Protein AF-A0A948DYL7-F1 (afdb_monomer_lite)

Structure (mmCIF, N/CA/C/O backbone):
data_AF-A0A948DYL7-F1
#
_entry.id   AF-A0A948DYL7-F1
#
loop_
_atom_site.group_PDB
_atom_site.id
_atom_site.type_symbol
_atom_site.label_atom_id
_atom_site.label_alt_id
_atom_site.label_comp_id
_atom_site.label_asym_id
_atom_site.label_entity_id
_atom_site.label_seq_id
_atom_site.pdbx_PDB_ins_code
_atom_site.Cartn_x
_atom_site.Cartn_y
_atom_site.Cartn_z
_atom_site.occupancy
_atom_site.B_iso_or_equiv
_atom_site.auth_seq_id
_atom_site.auth_comp_id
_atom_site.auth_asym_id
_atom_site.auth_atom_id
_atom_site.pdbx_PDB_model_num
ATOM 1 N N . MET A 1 1 ? 23.477 -2.170 -16.526 1.00 52.59 1 MET A N 1
ATOM 2 C CA . MET A 1 1 ? 22.299 -1.279 -16.430 1.00 52.59 1 MET A CA 1
ATOM 3 C C . MET A 1 1 ? 21.358 -1.872 -15.401 1.00 52.59 1 MET A C 1
ATOM 5 O O . MET A 1 1 ? 21.036 -3.046 -15.529 1.00 52.59 1 MET A O 1
ATOM 9 N N . ASN A 1 2 ? 20.961 -1.111 -14.379 1.00 66.31 2 ASN A N 1
ATOM 10 C CA . ASN A 1 2 ? 19.894 -1.548 -13.479 1.00 66.31 2 ASN A CA 1
ATOM 11 C C . ASN A 1 2 ? 18.565 -1.345 -14.206 1.00 66.31 2 ASN A C 1
ATOM 13 O O . ASN A 1 2 ? 18.254 -0.226 -14.612 1.00 66.31 2 ASN A O 1
ATOM 17 N N . ASN A 1 3 ? 17.814 -2.423 -14.412 1.00 81.75 3 ASN A N 1
ATOM 18 C CA . ASN A 1 3 ? 16.492 -2.329 -15.019 1.00 81.75 3 ASN A CA 1
ATOM 19 C C . ASN A 1 3 ? 15.551 -1.630 -14.031 1.00 81.75 3 ASN A C 1
ATOM 21 O O . ASN A 1 3 ? 15.430 -2.065 -12.886 1.00 81.75 3 ASN A O 1
ATOM 25 N N . LEU A 1 4 ? 14.913 -0.549 -14.473 1.00 89.69 4 LEU A N 1
ATOM 26 C CA . LEU A 1 4 ? 13.931 0.195 -13.689 1.00 89.69 4 LEU A CA 1
ATOM 27 C C . LEU A 1 4 ? 12.514 -0.200 -14.106 1.00 89.69 4 LEU A C 1
ATOM 29 O O . LEU A 1 4 ? 12.263 -0.532 -15.267 1.00 89.69 4 LEU A O 1
ATOM 33 N N . PHE A 1 5 ? 11.591 -0.145 -13.153 1.00 91.38 5 PHE A N 1
ATOM 34 C CA . PHE A 1 5 ? 10.207 -0.571 -13.328 1.00 91.38 5 PHE A CA 1
ATOM 35 C C . PHE A 1 5 ? 9.261 0.387 -12.614 1.00 91.38 5 PHE A C 1
ATOM 37 O O . PHE A 1 5 ? 9.631 0.993 -11.610 1.00 91.38 5 PHE A O 1
ATOM 44 N N . LEU A 1 6 ? 8.035 0.498 -13.115 1.00 93.44 6 LEU A N 1
ATOM 45 C CA . LEU A 1 6 ? 6.938 1.063 -12.337 1.00 93.44 6 LEU A CA 1
ATOM 46 C C . LEU A 1 6 ? 6.310 -0.044 -11.491 1.00 93.44 6 LEU A C 1
ATOM 48 O O . LEU A 1 6 ? 6.370 -1.225 -11.847 1.00 93.44 6 LEU A O 1
ATOM 52 N N . TYR A 1 7 ? 5.710 0.347 -10.374 1.00 95.25 7 TYR A N 1
ATOM 53 C CA . TYR A 1 7 ? 5.100 -0.578 -9.431 1.00 95.25 7 TYR A CA 1
ATOM 54 C C . TYR A 1 7 ? 3.679 -0.143 -9.110 1.00 95.25 7 TYR A C 1
ATOM 56 O O . TYR A 1 7 ? 3.410 1.037 -8.894 1.00 95.25 7 TYR A O 1
ATOM 64 N N . THR A 1 8 ? 2.782 -1.117 -9.035 1.00 96.38 8 THR A N 1
ATOM 65 C CA . THR A 1 8 ? 1.500 -0.960 -8.354 1.00 96.38 8 THR A CA 1
ATOM 66 C C . THR A 1 8 ? 1.569 -1.748 -7.058 1.00 96.38 8 THR A C 1
ATOM 68 O O . THR A 1 8 ? 1.781 -2.955 -7.114 1.00 96.38 8 THR A O 1
ATOM 71 N N . LEU A 1 9 ? 1.413 -1.095 -5.910 1.00 97.12 9 LEU A N 1
ATOM 72 C CA . LEU A 1 9 ? 1.475 -1.717 -4.585 1.00 97.12 9 LEU A CA 1
ATOM 73 C C . LEU A 1 9 ? 0.066 -1.856 -4.007 1.00 97.12 9 LEU A C 1
ATOM 75 O O . LEU A 1 9 ? -0.749 -0.944 -4.162 1.00 97.12 9 LEU A O 1
ATOM 79 N N . ARG A 1 10 ? -0.223 -2.973 -3.337 1.00 96.88 10 ARG A N 1
ATOM 80 C CA . ARG A 1 10 ? -1.527 -3.239 -2.719 1.00 96.88 10 ARG A CA 1
ATOM 81 C C . ARG A 1 10 ? -1.385 -3.534 -1.235 1.00 96.88 10 ARG A C 1
ATOM 83 O O . ARG A 1 10 ? -0.526 -4.321 -0.839 1.00 96.88 10 ARG A O 1
ATOM 90 N N . TYR A 1 11 ? -2.274 -2.937 -0.453 1.00 96.00 11 TYR A N 1
ATOM 91 C CA . TYR A 1 11 ? -2.358 -3.106 0.990 1.00 96.00 11 TYR A CA 1
ATOM 92 C C . TYR A 1 11 ? -3.810 -3.343 1.402 1.00 96.00 11 TYR A C 1
ATOM 94 O O . TYR A 1 11 ? -4.709 -2.701 0.863 1.00 96.00 11 TYR A O 1
ATOM 102 N N . ASN A 1 12 ? -4.028 -4.218 2.377 1.00 93.94 12 ASN A N 1
ATOM 103 C CA . ASN A 1 12 ? -5.300 -4.342 3.076 1.00 93.94 12 ASN A CA 1
ATOM 104 C C . ASN A 1 12 ? -5.332 -3.333 4.224 1.00 93.94 12 ASN A C 1
ATOM 106 O O . ASN A 1 12 ? -4.404 -3.275 5.029 1.00 93.94 12 ASN A O 1
ATOM 110 N N . LEU A 1 13 ? -6.402 -2.556 4.311 1.00 91.50 13 LEU A N 1
ATOM 111 C CA . LEU A 1 13 ? -6.708 -1.716 5.457 1.00 91.50 13 LEU A CA 1
ATOM 112 C C . LEU A 1 13 ? -7.345 -2.583 6.545 1.00 91.50 13 LEU A C 1
ATOM 114 O O . LEU A 1 13 ? -8.419 -3.144 6.358 1.00 91.50 13 LEU A O 1
ATOM 118 N N . ILE A 1 14 ? -6.692 -2.662 7.696 1.00 90.69 14 ILE A N 1
ATOM 119 C CA . ILE A 1 14 ? -7.178 -3.363 8.880 1.00 90.69 14 ILE A CA 1
ATOM 120 C C . ILE A 1 14 ? -7.616 -2.326 9.911 1.00 90.69 14 ILE A C 1
ATOM 122 O O . ILE A 1 14 ? -6.857 -1.412 10.224 1.00 90.69 14 ILE A O 1
ATOM 126 N N . VAL A 1 15 ? -8.815 -2.481 10.470 1.00 87.94 15 VAL A N 1
ATOM 127 C CA . VAL A 1 15 ? -9.352 -1.615 11.530 1.00 87.94 15 VAL A CA 1
ATOM 128 C C . VAL A 1 15 ? -9.486 -2.442 12.812 1.00 87.94 15 VAL A C 1
ATOM 130 O O . VAL A 1 15 ? -10.264 -3.393 12.853 1.00 87.94 15 VAL A O 1
ATOM 133 N N . GLU A 1 16 ? -8.712 -2.124 13.856 1.00 80.25 16 GLU A N 1
ATOM 134 C CA . GLU A 1 16 ? -8.646 -2.962 15.073 1.00 80.25 16 GLU A CA 1
ATOM 135 C C . GLU A 1 16 ? -9.905 -2.852 15.949 1.00 80.25 16 GLU A C 1
ATOM 137 O O . GLU A 1 16 ? -10.308 -3.827 16.580 1.00 80.25 16 GLU A O 1
ATOM 142 N N . ASN A 1 17 ? -10.580 -1.700 15.931 1.00 71.38 17 ASN A N 1
ATOM 143 C CA . ASN A 1 17 ? -11.880 -1.512 16.573 1.00 71.38 17 ASN A CA 1
ATOM 144 C C . ASN A 1 17 ? -12.952 -1.477 15.484 1.00 71.38 17 ASN A C 1
ATOM 146 O O . ASN A 1 17 ? -13.074 -0.470 14.791 1.00 71.38 17 ASN A O 1
ATOM 150 N N . ARG A 1 18 ? -13.690 -2.583 15.313 1.00 60.25 18 ARG A N 1
ATOM 151 C CA . ARG A 1 18 ? -14.695 -2.765 14.251 1.00 60.25 18 ARG A CA 1
ATOM 152 C C . ARG A 1 18 ? -15.734 -1.640 14.247 1.00 60.25 18 ARG A C 1
ATOM 154 O O . ARG A 1 18 ? -16.745 -1.710 14.941 1.00 60.25 18 ARG A O 1
ATOM 161 N N . ILE A 1 19 ? -15.497 -0.632 13.422 1.00 57.88 19 ILE A N 1
ATOM 162 C CA . ILE A 1 19 ? -16.544 0.200 12.848 1.00 57.88 19 ILE A CA 1
ATOM 163 C C . ILE A 1 19 ? -16.708 -0.342 11.436 1.00 57.88 19 ILE A C 1
ATOM 165 O O . ILE A 1 19 ? -15.829 -0.175 10.594 1.00 57.88 19 ILE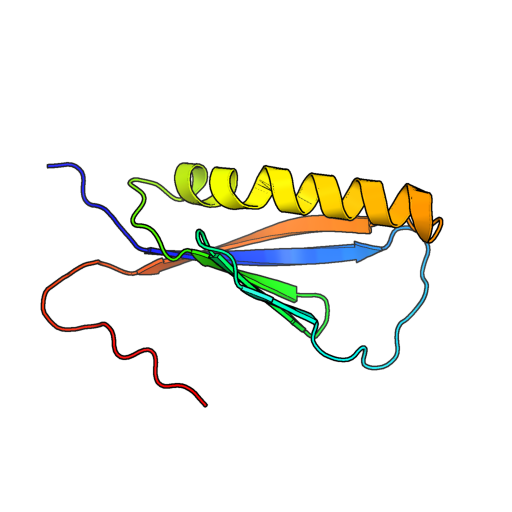 A O 1
ATOM 169 N N . GLU A 1 20 ? -17.789 -1.081 11.210 1.00 59.22 20 GLU A N 1
ATOM 170 C CA . GLU A 1 20 ? -18.129 -1.554 9.873 1.00 59.22 20 GLU A CA 1
ATOM 171 C C . GLU A 1 20 ? -18.632 -0.358 9.066 1.00 59.22 20 GLU A C 1
ATOM 173 O O . GLU A 1 20 ? -19.687 0.213 9.348 1.00 59.22 20 GLU A O 1
ATOM 178 N N . PHE A 1 21 ? -17.851 0.051 8.070 1.00 54.72 21 PHE A N 1
ATOM 179 C CA . PHE A 1 21 ? -18.289 1.049 7.108 1.00 54.72 21 PHE A CA 1
ATOM 180 C C . PHE A 1 21 ? -19.031 0.330 5.985 1.00 54.72 21 PHE A C 1
ATOM 182 O O . PHE A 1 21 ? -18.442 -0.398 5.190 1.00 54.72 21 PHE A O 1
ATOM 189 N N . LEU A 1 22 ? -20.344 0.530 5.915 1.00 53.91 22 LEU A N 1
ATOM 190 C CA . LEU A 1 22 ? -21.170 -0.020 4.845 1.00 53.91 22 LEU A CA 1
ATOM 191 C C . LEU A 1 22 ? -20.928 0.811 3.572 1.00 53.91 22 LEU A C 1
ATOM 193 O O . LEU A 1 22 ? -21.457 1.912 3.445 1.00 53.91 22 LEU A O 1
ATOM 197 N N . ASN A 1 23 ? -20.096 0.299 2.656 1.00 57.69 23 ASN A N 1
ATOM 198 C CA . ASN A 1 23 ? -19.713 0.942 1.388 1.00 57.69 23 ASN A CA 1
ATOM 199 C C . ASN A 1 23 ? -19.164 2.378 1.541 1.00 57.69 23 ASN A C 1
ATOM 201 O O . ASN A 1 23 ? -19.786 3.328 1.051 1.00 57.69 23 ASN A O 1
ATOM 205 N N . PRO A 1 24 ? -18.002 2.579 2.192 1.00 64.06 24 PRO A N 1
ATOM 206 C CA . PRO A 1 24 ? -17.386 3.897 2.231 1.00 64.06 24 PRO A CA 1
ATOM 207 C C . PRO A 1 24 ? -17.071 4.376 0.801 1.00 64.06 24 PRO A C 1
ATOM 209 O O . PRO A 1 24 ? -16.667 3.570 -0.045 1.00 64.06 24 PRO A O 1
ATOM 212 N N . PRO A 1 25 ? -17.247 5.677 0.499 1.00 59.47 25 PRO A N 1
ATOM 213 C CA . PRO A 1 25 ? -16.871 6.211 -0.801 1.00 59.47 25 PRO A CA 1
ATOM 214 C C . PRO A 1 25 ? -15.368 5.997 -1.031 1.00 59.47 25 PRO A C 1
ATOM 216 O O . PRO A 1 25 ? -14.584 6.096 -0.080 1.00 59.47 25 PRO A O 1
ATOM 219 N N . PRO A 1 26 ? -14.944 5.716 -2.275 1.00 70.62 26 PRO A N 1
ATOM 220 C CA . PRO A 1 26 ? -13.540 5.493 -2.563 1.00 70.62 26 PRO A CA 1
ATOM 221 C C . PRO A 1 26 ? -12.723 6.738 -2.215 1.00 70.62 26 PRO A C 1
ATOM 223 O O . PRO A 1 26 ? -13.082 7.860 -2.583 1.00 70.62 26 PRO A O 1
ATOM 226 N N . VAL A 1 27 ? -11.608 6.541 -1.511 1.00 81.88 27 VAL A N 1
ATOM 227 C CA . VAL A 1 27 ? -10.679 7.630 -1.193 1.00 81.88 27 VAL A CA 1
ATOM 228 C C . VAL A 1 27 ? -9.584 7.630 -2.242 1.00 81.88 27 VAL A C 1
ATOM 230 O O . VAL A 1 27 ? -8.797 6.692 -2.319 1.00 81.88 27 VAL A O 1
ATOM 233 N N . SER A 1 28 ? -9.504 8.697 -3.035 1.00 85.56 28 SER A N 1
ATOM 234 C CA . SER A 1 28 ? -8.440 8.875 -4.022 1.00 85.56 28 SER A CA 1
ATOM 235 C C . SER A 1 28 ? -7.528 10.037 -3.653 1.00 85.56 28 SER A C 1
ATOM 237 O O . SER A 1 28 ? -8.009 11.120 -3.313 1.00 85.56 28 SER A O 1
ATOM 239 N N . LYS A 1 29 ? -6.213 9.853 -3.783 1.00 87.12 29 LYS A N 1
ATOM 240 C CA . LYS A 1 29 ? -5.228 10.926 -3.604 1.00 87.12 29 LYS A CA 1
ATOM 241 C C . LYS A 1 29 ? -4.156 10.846 -4.678 1.00 87.12 29 LYS A C 1
ATOM 243 O O . LYS A 1 29 ? -3.662 9.769 -4.984 1.00 87.12 29 LYS A O 1
ATOM 248 N N . VAL A 1 30 ? -3.756 11.990 -5.218 1.00 89.81 30 VAL A N 1
ATOM 249 C CA . VAL A 1 30 ? -2.641 12.082 -6.167 1.00 89.81 30 VAL A CA 1
ATOM 250 C C . VAL A 1 30 ? -1.542 12.927 -5.542 1.00 89.81 30 VAL A C 1
ATOM 252 O O . VAL A 1 30 ? -1.803 14.005 -5.011 1.00 89.81 30 VAL A O 1
ATOM 255 N N . THR A 1 31 ? -0.314 12.425 -5.587 1.00 89.75 31 THR A N 1
ATOM 256 C CA . THR A 1 31 ? 0.900 13.153 -5.211 1.00 89.75 31 THR A CA 1
ATOM 257 C C . THR A 1 31 ? 1.858 13.193 -6.403 1.00 89.75 31 THR A C 1
ATOM 259 O O . THR A 1 31 ? 1.595 12.603 -7.449 1.00 89.75 31 THR A O 1
ATOM 262 N N . SER A 1 32 ? 2.996 13.874 -6.258 1.00 88.25 32 SER A N 1
ATOM 263 C CA . SER A 1 32 ? 4.070 13.847 -7.262 1.00 88.25 32 SER A CA 1
ATOM 264 C C . SER A 1 32 ? 4.795 12.495 -7.347 1.00 88.25 32 SER A C 1
ATOM 266 O O . SER A 1 32 ? 5.620 12.295 -8.240 1.00 88.25 32 SER A O 1
ATOM 268 N N . THR A 1 33 ? 4.506 11.576 -6.425 1.00 89.25 33 THR A N 1
ATOM 269 C CA . THR A 1 33 ? 5.199 10.293 -6.286 1.00 89.25 33 THR A CA 1
ATOM 270 C C . THR A 1 33 ? 4.289 9.110 -6.608 1.00 89.25 33 THR A C 1
ATOM 272 O O . THR A 1 33 ? 4.737 8.140 -7.218 1.00 89.25 33 THR A O 1
ATOM 275 N N . PHE A 1 34 ? 3.007 9.185 -6.249 1.00 93.25 34 PHE A N 1
ATOM 276 C CA . PHE A 1 34 ? 2.054 8.095 -6.438 1.00 93.25 34 PHE A CA 1
ATOM 277 C C . PHE A 1 34 ? 0.620 8.595 -6.645 1.00 93.25 34 PHE A C 1
ATOM 279 O O . PHE A 1 34 ? 0.245 9.684 -6.202 1.00 93.25 34 PHE A O 1
ATOM 286 N N . ARG A 1 35 ? -0.213 7.746 -7.246 1.00 94.31 35 ARG A N 1
ATOM 287 C CA . ARG A 1 35 ? -1.676 7.831 -7.166 1.00 94.31 35 ARG A CA 1
ATOM 288 C C . ARG A 1 35 ? -2.179 6.737 -6.233 1.00 94.31 35 ARG A C 1
ATOM 290 O O . ARG A 1 35 ? -1.799 5.586 -6.383 1.00 94.31 35 ARG A O 1
ATOM 297 N N . MET A 1 36 ? -3.022 7.102 -5.279 1.00 94.31 36 MET A N 1
ATOM 298 C CA . MET A 1 36 ? -3.626 6.203 -4.304 1.00 94.31 36 MET A CA 1
ATOM 299 C C . MET A 1 36 ? -5.130 6.116 -4.535 1.00 94.31 36 MET A C 1
ATOM 301 O O . MET A 1 36 ? -5.772 7.136 -4.800 1.00 94.31 36 MET A O 1
ATOM 305 N N . ASN A 1 37 ? -5.671 4.910 -4.413 1.00 93.75 37 ASN A N 1
ATOM 306 C CA . ASN A 1 37 ? -7.099 4.643 -4.373 1.00 93.75 37 ASN A CA 1
ATOM 307 C C . ASN A 1 37 ? -7.389 3.612 -3.278 1.00 93.75 37 ASN A C 1
ATOM 309 O O . ASN A 1 37 ? -6.770 2.551 -3.274 1.00 93.75 37 ASN A O 1
ATOM 313 N N . LEU A 1 38 ? -8.321 3.908 -2.378 1.00 90.50 38 LEU A N 1
ATOM 314 C CA . LEU A 1 38 ? -8.862 2.971 -1.398 1.00 90.50 38 LEU A CA 1
ATOM 315 C C . LEU A 1 38 ? -10.280 2.595 -1.808 1.00 90.50 38 LEU A C 1
ATOM 317 O O . LEU A 1 38 ? -11.148 3.465 -1.888 1.00 90.50 38 LEU A O 1
ATOM 321 N N . LYS A 1 39 ? -10.514 1.304 -2.025 1.00 88.62 39 LYS A N 1
ATOM 322 C CA . LYS A 1 39 ? -11.832 0.746 -2.325 1.00 88.62 39 LYS A CA 1
ATOM 323 C C . LYS A 1 39 ? -11.932 -0.651 -1.726 1.00 88.62 39 LYS A C 1
ATOM 325 O O . LYS A 1 39 ? -10.976 -1.410 -1.837 1.00 88.62 39 LYS A O 1
ATOM 330 N N . ASP A 1 40 ? -13.074 -0.977 -1.123 1.00 86.25 40 ASP A N 1
ATOM 331 C CA . ASP A 1 40 ? -13.345 -2.308 -0.560 1.00 86.25 40 ASP A CA 1
ATOM 332 C C . ASP A 1 40 ? -12.216 -2.776 0.383 1.00 86.25 40 ASP A C 1
ATOM 334 O O . ASP A 1 40 ? -11.709 -3.884 0.258 1.00 86.25 40 ASP A O 1
ATOM 338 N N . GLU A 1 41 ? -11.759 -1.878 1.267 1.00 88.50 41 GLU A N 1
ATOM 339 C CA . GLU A 1 41 ? -10.648 -2.097 2.218 1.00 88.50 41 GLU A CA 1
ATOM 340 C C . GLU A 1 41 ? -9.273 -2.359 1.577 1.00 88.50 41 GLU A C 1
ATOM 342 O O . GLU A 1 41 ? -8.293 -2.598 2.278 1.00 88.50 41 GLU A O 1
ATOM 347 N N . ILE A 1 42 ? -9.150 -2.239 0.256 1.00 92.00 42 ILE A N 1
ATOM 348 C CA . ILE A 1 42 ? -7.882 -2.383 -0.456 1.00 92.00 42 ILE A CA 1
ATOM 349 C C . ILE A 1 42 ? -7.370 -1.003 -0.847 1.00 92.00 42 ILE A C 1
ATOM 351 O O . ILE A 1 42 ? -7.989 -0.286 -1.638 1.00 92.00 42 ILE A O 1
ATOM 355 N N . VAL A 1 43 ? -6.196 -0.645 -0.331 1.00 94.12 43 VAL A N 1
ATOM 356 C CA . VAL A 1 43 ? -5.443 0.520 -0.789 1.00 94.12 43 VAL A CA 1
ATOM 357 C C . VAL A 1 43 ? -4.501 0.101 -1.905 1.00 94.12 43 VAL A C 1
ATOM 359 O O . VAL A 1 43 ? -3.643 -0.766 -1.740 1.00 94.12 43 VAL A O 1
ATOM 362 N N . CYS A 1 44 ? -4.635 0.758 -3.047 1.00 95.94 44 CYS A N 1
ATOM 363 C CA . CYS A 1 44 ? -3.786 0.580 -4.208 1.00 95.94 44 CYS A CA 1
ATOM 364 C C . CYS A 1 44 ? -2.969 1.849 -4.453 1.00 95.94 44 CYS A C 1
ATOM 366 O O . CYS A 1 44 ? -3.534 2.938 -4.545 1.00 95.94 44 CYS A O 1
ATOM 368 N N . PHE A 1 45 ? -1.654 1.699 -4.607 1.00 96.00 45 PHE A N 1
ATOM 369 C CA . PHE A 1 45 ? -0.737 2.771 -4.982 1.00 96.00 45 PHE A CA 1
ATOM 370 C C . PHE A 1 45 ? -0.137 2.500 -6.355 1.00 96.00 45 PHE A C 1
ATOM 372 O O . PHE A 1 45 ? 0.584 1.526 -6.536 1.00 96.00 45 PHE A O 1
ATOM 379 N N . GLU A 1 46 ? -0.388 3.380 -7.314 1.00 95.88 46 GLU A N 1
ATOM 380 C CA . GLU A 1 46 ? 0.333 3.443 -8.582 1.00 95.88 46 GLU A CA 1
ATOM 381 C C . GLU A 1 46 ? 1.546 4.355 -8.402 1.00 95.88 46 GLU A C 1
ATOM 383 O O . GLU A 1 46 ? 1.400 5.571 -8.251 1.00 95.88 46 GLU A O 1
ATOM 388 N N . ILE A 1 47 ? 2.745 3.780 -8.404 1.00 95.50 47 ILE A N 1
ATOM 389 C CA . ILE A 1 47 ? 3.983 4.543 -8.269 1.00 95.50 47 ILE A CA 1
ATOM 390 C C . ILE A 1 47 ? 4.313 5.183 -9.612 1.00 95.50 47 ILE A C 1
ATOM 392 O O . ILE A 1 47 ? 4.421 4.508 -10.635 1.00 95.50 47 ILE A O 1
ATOM 396 N N . LEU A 1 48 ? 4.459 6.507 -9.605 1.00 93.19 48 LEU A N 1
ATOM 397 C CA . LEU A 1 48 ? 4.627 7.311 -10.817 1.00 93.19 48 L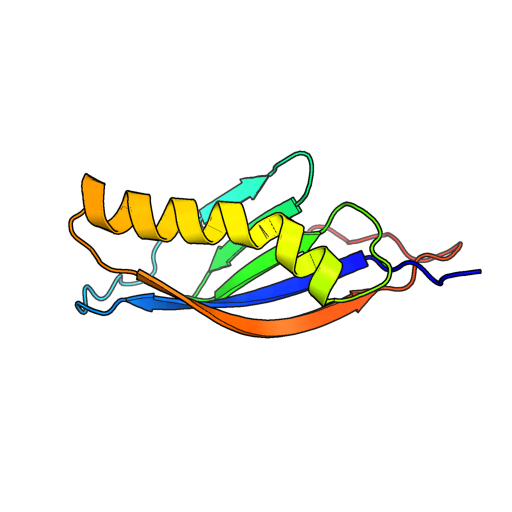EU A CA 1
ATOM 398 C C . LEU A 1 48 ? 6.095 7.434 -11.240 1.00 93.19 48 LEU A C 1
ATOM 400 O O . LEU A 1 48 ? 6.382 7.924 -12.332 1.00 93.19 48 LEU A O 1
ATOM 404 N N . LYS A 1 49 ? 7.027 6.998 -10.385 1.00 92.31 49 LYS A N 1
ATOM 405 C CA . LYS A 1 49 ? 8.467 7.042 -10.635 1.00 92.31 49 LYS A CA 1
ATOM 406 C C . LYS A 1 49 ? 9.048 5.636 -10.820 1.00 92.31 49 LYS A C 1
ATOM 408 O O . LYS A 1 49 ? 8.606 4.697 -10.165 1.00 92.31 49 LYS A O 1
ATOM 413 N N . PRO A 1 50 ? 10.035 5.467 -11.711 1.00 92.38 50 PRO A N 1
ATOM 414 C CA . PRO A 1 50 ? 10.741 4.202 -11.869 1.00 92.38 50 PRO A CA 1
ATOM 415 C C . PRO A 1 50 ? 11.575 3.836 -10.640 1.00 92.38 50 PRO A C 1
ATOM 417 O O . PRO A 1 50 ? 12.370 4.649 -10.175 1.00 92.38 50 PRO A O 1
ATOM 420 N N . HIS A 1 51 ? 11.483 2.584 -10.193 1.00 92.69 51 HIS A N 1
ATOM 421 C CA . HIS A 1 51 ? 12.306 2.039 -9.116 1.00 92.69 51 HIS A CA 1
ATOM 422 C C . HIS A 1 51 ? 13.058 0.776 -9.557 1.00 92.69 51 HIS A C 1
ATOM 424 O O . HIS A 1 51 ? 12.576 0.025 -10.411 1.00 92.69 51 HIS A O 1
ATOM 430 N N . PRO A 1 52 ? 14.247 0.516 -8.987 1.00 92.69 52 PRO A N 1
ATOM 431 C CA . PRO A 1 52 ? 15.019 -0.692 -9.279 1.00 92.69 52 PRO A CA 1
ATOM 432 C C . PRO A 1 52 ? 14.452 -1.944 -8.592 1.00 92.69 52 PRO A C 1
ATOM 434 O O . PRO A 1 52 ? 14.765 -3.065 -8.993 1.00 92.69 52 PRO A O 1
ATOM 437 N N . SER A 1 53 ? 13.638 -1.774 -7.547 1.00 94.25 53 SER A N 1
ATOM 438 C CA . SER A 1 53 ? 13.075 -2.865 -6.755 1.00 94.25 53 SER A CA 1
ATOM 439 C C . SER A 1 53 ? 11.722 -2.487 -6.158 1.00 94.25 53 SER A C 1
ATOM 441 O O . SER A 1 53 ? 11.404 -1.309 -6.000 1.00 94.25 53 SER A O 1
ATOM 443 N N . GLU A 1 54 ? 10.953 -3.509 -5.784 1.00 94.94 54 GLU A N 1
ATOM 444 C CA . GLU A 1 54 ? 9.676 -3.353 -5.081 1.00 94.94 54 GLU A CA 1
ATOM 445 C C . GLU A 1 54 ? 9.863 -2.627 -3.749 1.00 94.94 54 GLU A C 1
ATOM 447 O O . GLU A 1 54 ? 9.166 -1.660 -3.474 1.00 94.94 54 GLU A O 1
ATOM 452 N N . ASN A 1 55 ? 10.872 -3.018 -2.968 1.00 95.44 55 ASN A N 1
ATOM 453 C CA . ASN A 1 55 ? 11.148 -2.388 -1.681 1.00 95.44 55 ASN A CA 1
ATOM 454 C C . ASN A 1 55 ? 11.454 -0.889 -1.824 1.00 95.44 55 ASN A C 1
ATOM 456 O O . ASN A 1 55 ? 11.019 -0.086 -1.010 1.00 95.44 55 ASN A O 1
ATOM 460 N N . SER A 1 56 ? 12.174 -0.485 -2.879 1.00 94.31 56 SER A N 1
ATOM 461 C CA . SER A 1 56 ? 12.415 0.941 -3.131 1.00 94.31 56 SER A CA 1
ATOM 462 C C . SER A 1 56 ? 11.125 1.694 -3.454 1.00 94.31 56 SER A C 1
ATOM 464 O O . SER A 1 56 ? 11.019 2.855 -3.077 1.00 94.31 56 SER A O 1
ATOM 466 N N . ALA A 1 57 ? 10.174 1.053 -4.133 1.00 93.94 57 ALA A N 1
ATOM 467 C CA . ALA A 1 57 ? 8.866 1.624 -4.420 1.00 93.94 57 ALA A CA 1
ATOM 468 C C . ALA A 1 57 ? 7.972 1.680 -3.165 1.00 93.94 57 ALA A C 1
ATOM 470 O O . ALA A 1 57 ? 7.242 2.648 -2.981 1.00 93.94 57 ALA A O 1
ATOM 471 N N . MET A 1 58 ? 8.048 0.681 -2.278 1.00 96.06 58 MET A N 1
ATOM 472 C CA . MET A 1 58 ? 7.326 0.672 -0.996 1.00 96.06 58 MET A CA 1
ATOM 473 C C . MET A 1 58 ? 7.755 1.825 -0.084 1.00 96.06 58 MET A C 1
ATOM 475 O O . MET A 1 58 ? 6.900 2.483 0.509 1.00 96.06 58 MET A O 1
ATOM 479 N N . ASN A 1 59 ? 9.053 2.133 -0.039 1.00 95.25 59 ASN A N 1
ATOM 480 C CA . ASN A 1 59 ? 9.580 3.237 0.770 1.00 95.25 59 ASN A CA 1
ATOM 481 C C . ASN A 1 59 ? 8.943 4.600 0.419 1.00 95.25 59 ASN A C 1
ATOM 483 O O . ASN A 1 59 ? 8.837 5.469 1.281 1.00 95.25 59 ASN A O 1
ATOM 487 N N . GLU A 1 60 ? 8.493 4.795 -0.827 1.00 93.69 60 GLU A N 1
ATOM 488 C CA . GLU A 1 60 ? 7.833 6.035 -1.268 1.00 93.69 60 GLU A CA 1
ATOM 489 C C . GLU A 1 60 ? 6.449 6.245 -0.635 1.00 93.69 60 GLU A C 1
ATOM 491 O O . GLU A 1 60 ? 5.976 7.379 -0.522 1.00 93.69 60 GLU A O 1
ATOM 496 N N . VAL A 1 61 ? 5.773 5.161 -0.244 1.00 93.50 61 VAL A N 1
ATOM 497 C CA . VAL A 1 61 ? 4.411 5.206 0.310 1.00 93.50 61 VAL A CA 1
ATOM 498 C C . VAL A 1 61 ? 4.379 4.947 1.812 1.00 93.50 61 VAL A C 1
ATOM 500 O O . VAL A 1 61 ? 3.437 5.373 2.473 1.00 93.50 61 VAL A O 1
ATOM 503 N N . GLU A 1 62 ? 5.411 4.316 2.372 1.00 93.50 62 GLU A N 1
ATOM 504 C CA . GLU A 1 62 ? 5.470 3.924 3.783 1.00 93.50 62 GLU A CA 1
ATOM 505 C C . GLU A 1 62 ? 5.271 5.115 4.730 1.00 93.50 62 GLU A C 1
ATOM 507 O O . GLU A 1 62 ? 4.383 5.093 5.577 1.00 93.50 62 GLU A O 1
ATOM 512 N N . SER A 1 63 ? 5.998 6.218 4.518 1.00 91.12 63 SER A N 1
ATOM 513 C CA . SER A 1 63 ? 5.839 7.430 5.343 1.00 91.12 63 SER A CA 1
ATOM 514 C C . SER A 1 63 ? 4.414 7.992 5.297 1.00 91.12 63 SER A C 1
ATOM 516 O O . SER A 1 63 ? 3.914 8.535 6.287 1.00 91.12 63 SER A O 1
ATOM 518 N N . PHE A 1 64 ? 3.746 7.868 4.148 1.00 91.75 64 PHE A N 1
ATOM 519 C CA . PHE A 1 64 ? 2.364 8.299 3.986 1.00 91.75 64 PHE A CA 1
ATOM 520 C C . PHE A 1 64 ? 1.395 7.375 4.735 1.00 91.75 64 PHE A C 1
ATOM 522 O O . PHE A 1 64 ? 0.516 7.883 5.431 1.00 91.75 64 PHE A O 1
ATOM 529 N N . LEU A 1 65 ? 1.576 6.053 4.637 1.00 93.31 65 LEU A N 1
ATOM 530 C CA . LEU A 1 65 ? 0.774 5.059 5.358 1.00 93.31 65 LEU A CA 1
ATOM 531 C C . LEU A 1 65 ? 0.885 5.251 6.871 1.00 93.31 65 LEU A C 1
ATOM 533 O O . LEU A 1 65 ? -0.134 5.455 7.525 1.00 93.31 65 LEU A O 1
ATOM 537 N N . THR A 1 66 ? 2.104 5.330 7.406 1.00 93.19 66 THR A N 1
ATOM 538 C CA . THR A 1 66 ? 2.347 5.572 8.836 1.00 93.19 66 THR A CA 1
ATOM 539 C C . THR A 1 66 ? 1.708 6.879 9.302 1.00 93.19 66 THR A C 1
ATOM 541 O O . THR A 1 66 ? 1.081 6.945 10.357 1.00 93.19 66 THR A O 1
ATOM 544 N N . SER A 1 67 ? 1.809 7.940 8.496 1.00 91.94 67 SER A N 1
ATOM 545 C CA . SER A 1 67 ? 1.159 9.216 8.816 1.00 91.94 67 SER A CA 1
ATOM 546 C C . SER A 1 67 ? -0.366 9.096 8.842 1.00 91.94 67 SER A C 1
ATOM 548 O O . SER A 1 67 ? -1.023 9.788 9.620 1.00 91.94 67 SER A O 1
ATOM 550 N N . TRP A 1 68 ? -0.948 8.251 7.992 1.00 91.25 68 TRP A N 1
ATOM 551 C CA . TRP A 1 68 ? -2.384 7.990 7.990 1.00 91.25 68 TRP A CA 1
ATOM 552 C C . TRP A 1 68 ? -2.800 7.199 9.234 1.00 91.25 68 TRP A C 1
ATOM 554 O O . TRP A 1 68 ? -3.726 7.623 9.919 1.00 91.25 68 TRP A O 1
ATOM 564 N N . GLU A 1 69 ? -2.077 6.136 9.589 1.00 91.25 69 GLU A N 1
ATOM 565 C CA . GLU A 1 69 ? -2.318 5.353 10.812 1.00 91.25 69 GLU A CA 1
ATOM 566 C C . GLU A 1 69 ? -2.287 6.234 12.069 1.00 91.25 69 GLU A C 1
ATOM 568 O O . GLU A 1 69 ? -3.197 6.187 12.899 1.00 91.25 69 GLU A O 1
ATOM 573 N N . ILE A 1 70 ? -1.276 7.103 12.174 1.00 90.31 70 ILE A N 1
ATOM 574 C CA . ILE A 1 70 ? -1.127 8.058 13.276 1.00 90.31 70 ILE A CA 1
ATOM 575 C C . ILE A 1 70 ? -2.293 9.049 13.300 1.00 90.31 70 ILE A C 1
ATOM 577 O O . ILE A 1 70 ? -2.914 9.244 14.345 1.00 90.31 70 ILE A O 1
ATOM 581 N N . ASN A 1 71 ? -2.609 9.674 12.162 1.00 88.62 71 ASN A N 1
ATOM 582 C CA . ASN A 1 71 ? -3.700 10.646 12.097 1.00 88.62 71 ASN A CA 1
ATOM 583 C C . ASN A 1 71 ? -5.043 10.015 12.473 1.00 88.62 71 ASN A C 1
ATOM 585 O O . ASN A 1 71 ? -5.761 10.635 13.251 1.00 88.62 71 ASN A O 1
ATOM 589 N N . SER A 1 72 ? -5.313 8.795 11.991 1.00 86.88 72 SER A N 1
ATOM 590 C CA . SER A 1 72 ? -6.519 8.016 12.302 1.00 86.88 72 SER A CA 1
ATOM 591 C C . SER A 1 72 ? -6.710 7.829 13.810 1.00 86.88 72 SER A C 1
ATOM 593 O O . SER A 1 72 ? -7.805 7.964 14.361 1.00 86.88 72 SER A O 1
ATOM 595 N N . LEU A 1 73 ? -5.613 7.523 14.507 1.00 86.25 73 LEU A N 1
ATOM 596 C CA . LEU A 1 73 ? -5.647 7.334 15.950 1.00 86.25 73 LEU A CA 1
ATOM 597 C C . LEU A 1 73 ? -5.883 8.658 16.686 1.00 86.25 73 LEU A C 1
ATOM 599 O O . LEU A 1 73 ? -6.652 8.694 17.643 1.00 86.25 73 LEU A O 1
ATOM 603 N N . PHE A 1 74 ? -5.231 9.740 16.258 1.00 86.94 74 PHE A N 1
ATOM 604 C CA . PHE A 1 74 ? -5.303 11.025 16.955 1.00 86.94 74 PHE A CA 1
ATOM 605 C C . PHE A 1 74 ? -6.598 11.800 16.710 1.00 86.94 74 PHE A C 1
ATOM 607 O O . PHE A 1 74 ? -7.079 12.457 17.632 1.00 86.94 74 PHE A O 1
ATOM 614 N N . LYS A 1 75 ? -7.140 11.786 15.489 1.00 84.00 75 LYS A N 1
ATOM 615 C CA . LYS A 1 75 ? -8.311 12.600 15.132 1.00 84.00 75 LYS A CA 1
ATOM 616 C C . LYS A 1 75 ? -9.616 11.838 15.308 1.00 84.00 75 LYS A C 1
ATOM 618 O O . LYS A 1 75 ? -10.585 12.408 15.799 1.00 84.00 75 LYS A O 1
ATOM 623 N N . GLU A 1 76 ? -9.639 10.573 14.916 1.00 82.94 76 GLU A N 1
ATOM 624 C CA . GLU A 1 76 ? -10.844 9.751 14.903 1.00 82.94 76 GLU A CA 1
ATOM 625 C C . GLU A 1 76 ? -10.895 8.778 16.090 1.00 82.94 76 GLU A C 1
ATOM 627 O O . GLU A 1 76 ? -11.947 8.207 16.366 1.00 82.94 76 GLU A O 1
ATOM 632 N N . GLY A 1 77 ? -9.785 8.589 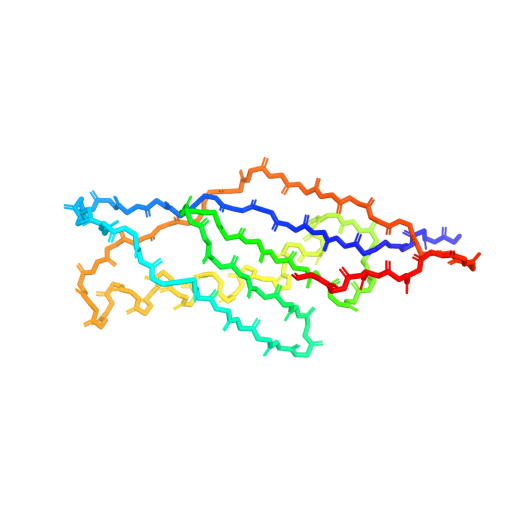16.816 1.00 83.88 77 GLY A N 1
ATOM 633 C CA . GLY A 1 77 ? -9.701 7.604 17.900 1.00 83.88 77 GLY A CA 1
ATOM 634 C C . GLY A 1 77 ? -9.715 6.157 17.396 1.00 83.88 77 GLY A C 1
ATOM 635 O O . GLY A 1 77 ? -9.930 5.230 18.178 1.00 83.88 77 GLY A O 1
ATOM 636 N N . ILE A 1 78 ? -9.503 5.951 16.091 1.00 84.94 78 ILE A N 1
ATOM 637 C CA . ILE A 1 78 ? -9.581 4.648 15.433 1.00 84.94 78 ILE A CA 1
ATOM 638 C C . ILE A 1 78 ? -8.169 4.191 15.102 1.00 84.94 78 ILE A C 1
ATOM 640 O O . ILE A 1 78 ? -7.438 4.863 14.372 1.00 84.94 78 ILE A O 1
ATOM 644 N N . ARG A 1 79 ? -7.798 3.005 15.582 1.00 88.81 79 ARG A N 1
ATOM 645 C CA . ARG A 1 79 ? -6.554 2.370 15.161 1.00 88.81 79 ARG A CA 1
ATOM 646 C C . ARG A 1 79 ? -6.769 1.613 13.854 1.00 88.81 79 ARG A C 1
ATOM 648 O O . ARG A 1 79 ? -7.550 0.659 13.803 1.00 88.81 79 ARG A O 1
ATOM 655 N N . ILE A 1 80 ? -6.034 2.038 12.834 1.00 90.25 80 ILE A N 1
ATOM 656 C CA . ILE A 1 80 ? -5.926 1.354 11.548 1.00 90.25 80 ILE A CA 1
ATOM 657 C C . ILE A 1 80 ? -4.494 0.879 11.312 1.00 90.25 80 ILE A C 1
ATOM 659 O O . ILE A 1 80 ? -3.560 1.419 11.905 1.00 90.25 80 ILE A O 1
ATOM 663 N N . ARG A 1 81 ? -4.338 -0.117 10.440 1.00 92.94 81 ARG A N 1
ATOM 664 C CA . ARG A 1 81 ? -3.053 -0.660 9.995 1.00 92.94 81 ARG A CA 1
ATOM 665 C C . ARG A 1 81 ? -3.128 -1.067 8.529 1.00 92.94 81 ARG A C 1
ATOM 667 O O . ARG A 1 81 ? -4.175 -1.536 8.089 1.00 92.94 81 ARG A O 1
ATOM 674 N N . PHE A 1 82 ? -2.032 -0.932 7.790 1.00 93.56 82 PHE A N 1
ATOM 675 C CA . PHE A 1 82 ? -1.962 -1.362 6.391 1.00 93.56 82 PHE A CA 1
ATOM 676 C C . PHE A 1 82 ? -1.094 -2.610 6.215 1.00 93.56 82 PHE A C 1
ATOM 678 O O . PHE A 1 82 ? 0.123 -2.563 6.374 1.00 93.56 82 PHE A O 1
ATOM 685 N N . ASP A 1 83 ? -1.717 -3.721 5.824 1.00 94.75 83 ASP A N 1
ATOM 686 C CA . ASP A 1 83 ? -1.033 -4.990 5.578 1.00 94.75 83 ASP A CA 1
ATOM 687 C C . ASP A 1 83 ? -0.693 -5.159 4.108 1.00 94.75 83 ASP A C 1
ATOM 689 O O . ASP A 1 83 ? -1.574 -5.189 3.253 1.00 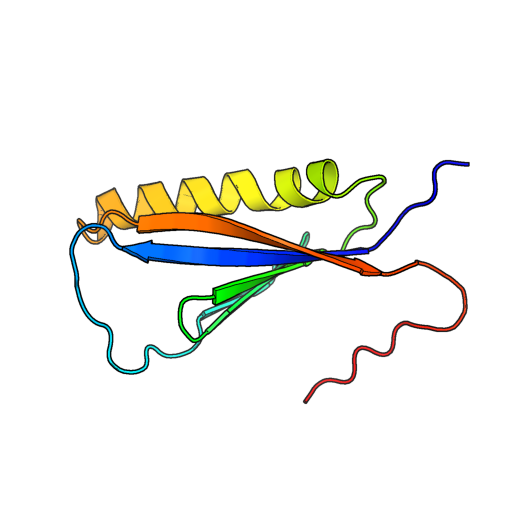94.75 83 ASP A O 1
ATOM 693 N N . TYR A 1 84 ? 0.595 -5.287 3.804 1.00 95.69 84 TYR A N 1
ATOM 694 C CA . TYR A 1 84 ? 1.050 -5.479 2.435 1.00 95.69 84 TYR A CA 1
ATOM 695 C C . TYR A 1 84 ? 0.544 -6.804 1.851 1.00 95.69 84 TYR A C 1
ATOM 697 O O . TYR A 1 84 ? 0.723 -7.869 2.438 1.00 95.69 84 TYR A O 1
ATOM 705 N N . VAL A 1 85 ? -0.065 -6.728 0.666 1.00 95.62 85 VAL A N 1
ATOM 706 C CA . VAL A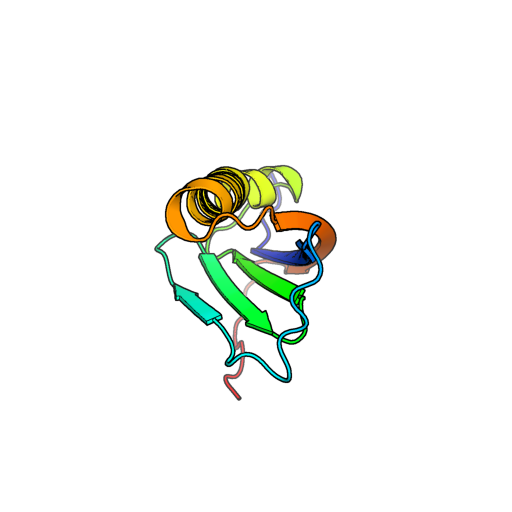 1 85 ? -0.641 -7.880 -0.046 1.00 95.62 85 VAL A CA 1
ATOM 707 C C . VAL A 1 85 ? 0.264 -8.333 -1.185 1.00 95.62 85 VAL A C 1
ATOM 709 O O . VAL A 1 85 ? 0.375 -9.524 -1.464 1.00 95.62 85 VAL A O 1
ATOM 712 N N . GLY A 1 86 ? 0.894 -7.384 -1.876 1.00 95.81 86 GLY A N 1
ATOM 713 C CA . GLY A 1 86 ? 1.742 -7.670 -3.025 1.00 95.81 86 GLY A CA 1
ATOM 714 C C . GLY A 1 86 ? 1.857 -6.493 -3.985 1.00 95.81 86 GLY A C 1
ATOM 715 O O . GLY A 1 86 ? 1.232 -5.442 -3.803 1.00 95.81 86 GLY A O 1
ATOM 716 N N . SER A 1 87 ? 2.632 -6.698 -5.050 1.00 96.25 87 SER A N 1
ATOM 717 C CA . SER A 1 87 ? 2.816 -5.704 -6.099 1.00 96.25 87 SER A CA 1
ATOM 718 C C . SER A 1 87 ? 2.631 -6.269 -7.502 1.00 96.25 87 SER A C 1
ATOM 720 O O . SER A 1 87 ? 2.664 -7.474 -7.746 1.00 96.25 87 SER A O 1
ATOM 722 N N . THR A 1 88 ? 2.434 -5.363 -8.454 1.00 95.62 88 THR A N 1
ATOM 723 C CA . THR A 1 88 ? 2.585 -5.635 -9.881 1.00 95.62 88 THR A CA 1
ATOM 724 C C . THR A 1 88 ? 3.744 -4.811 -10.417 1.00 95.62 88 THR A C 1
ATOM 726 O O . THR A 1 88 ? 3.781 -3.593 -10.248 1.00 95.62 88 THR A O 1
ATOM 729 N N . LYS A 1 89 ? 4.680 -5.486 -11.085 1.00 94.06 89 LYS A N 1
ATOM 730 C CA . LYS A 1 89 ? 5.869 -4.888 -11.692 1.00 94.06 89 LYS A CA 1
ATOM 731 C C . LYS A 1 89 ? 5.617 -4.607 -13.171 1.00 94.06 89 LYS A C 1
ATOM 733 O O . LYS A 1 89 ? 5.303 -5.520 -13.930 1.00 94.06 89 LYS A O 1
ATOM 738 N N . ILE A 1 90 ? 5.794 -3.357 -13.585 1.00 92.25 90 ILE A N 1
ATOM 739 C CA . ILE A 1 90 ? 5.500 -2.886 -14.941 1.00 92.25 90 ILE A CA 1
ATOM 740 C C . ILE A 1 90 ? 6.819 -2.471 -15.620 1.00 92.25 90 ILE A C 1
ATOM 742 O O . ILE A 1 90 ? 7.481 -1.537 -15.156 1.00 92.25 90 ILE A O 1
ATOM 746 N N . PRO A 1 91 ? 7.246 -3.160 -16.697 1.00 86.94 91 PRO A N 1
ATOM 747 C CA . PRO A 1 91 ? 8.444 -2.804 -17.456 1.00 86.94 91 PRO A CA 1
ATOM 748 C C . PRO A 1 91 ? 8.338 -1.426 -18.100 1.00 86.94 91 PRO A C 1
ATOM 750 O O . PRO A 1 91 ? 7.315 -1.088 -18.690 1.00 86.94 91 PRO A O 1
ATOM 753 N N . ILE A 1 92 ? 9.430 -0.667 -18.051 1.00 80.50 92 ILE A N 1
ATOM 754 C CA . ILE A 1 92 ? 9.549 0.606 -18.758 1.00 80.50 92 ILE A CA 1
ATOM 755 C C . ILE A 1 92 ? 10.259 0.320 -20.080 1.00 80.50 92 ILE A C 1
ATOM 757 O O . ILE A 1 92 ? 11.447 0.007 -20.100 1.00 80.50 92 ILE A O 1
ATOM 761 N N . GLY A 1 93 ? 9.520 0.379 -21.185 1.00 66.19 93 GLY A N 1
ATOM 762 C CA . GLY A 1 93 ? 10.047 0.140 -22.526 1.00 66.19 93 GLY A CA 1
ATOM 763 C C . GLY A 1 93 ? 9.275 0.922 -23.590 1.00 66.19 93 GLY A C 1
ATOM 764 O O . GLY A 1 93 ? 8.154 1.372 -23.326 1.00 66.19 93 GLY A O 1
ATOM 765 N N . PRO A 1 94 ? 9.849 1.099 -24.794 1.00 50.19 94 PRO A N 1
ATOM 766 C CA . PRO A 1 94 ? 9.179 1.791 -25.885 1.00 50.19 94 PRO A CA 1
ATOM 767 C C . PRO A 1 94 ? 7.992 0.938 -26.349 1.00 50.19 94 PRO A C 1
ATOM 769 O O . PRO A 1 94 ? 8.169 -0.058 -27.043 1.00 50.19 94 PRO A O 1
ATOM 772 N N . GLY A 1 95 ? 6.777 1.292 -25.921 1.00 53.06 95 GLY A N 1
ATOM 773 C CA . GLY A 1 95 ? 5.551 0.721 -26.487 1.00 53.06 95 GLY A CA 1
ATOM 774 C C . GLY A 1 95 ? 4.412 0.376 -25.530 1.00 53.06 95 GLY A C 1
ATOM 775 O O . GLY A 1 95 ? 3.371 -0.048 -26.022 1.00 53.06 95 GLY A O 1
ATOM 776 N N . LYS A 1 96 ? 4.534 0.537 -24.204 1.00 52.94 96 LYS A N 1
ATOM 777 C CA . LYS A 1 96 ? 3.408 0.240 -23.293 1.00 52.94 96 LYS A CA 1
ATOM 778 C C . LYS A 1 96 ? 3.299 1.206 -22.115 1.00 52.94 96 LYS A C 1
ATOM 780 O O . LYS A 1 96 ? 3.635 0.851 -20.994 1.00 52.94 96 LYS A O 1
ATOM 785 N N . THR A 1 97 ? 2.718 2.377 -22.370 1.00 45.84 97 THR A N 1
ATOM 786 C CA . THR A 1 97 ? 2.025 3.143 -21.321 1.00 45.84 97 THR A CA 1
ATOM 787 C C . THR A 1 97 ? 0.813 3.864 -21.912 1.00 45.84 97 THR A C 1
ATOM 789 O O . THR A 1 97 ? 0.775 5.082 -22.019 1.00 45.84 97 THR A O 1
ATOM 792 N N . GLN A 1 98 ? -0.201 3.102 -22.322 1.00 45.34 98 GLN A N 1
ATOM 793 C CA . GLN A 1 98 ? -1.578 3.576 -22.195 1.00 45.34 98 GLN A CA 1
ATOM 794 C C . GLN A 1 98 ? -2.184 2.803 -21.030 1.00 45.34 98 GLN A C 1
ATOM 796 O O . GLN A 1 98 ? -2.642 1.677 -21.190 1.00 45.34 98 GLN A O 1
ATOM 801 N N . LEU A 1 99 ? -2.129 3.392 -19.835 1.00 47.09 99 LEU A N 1
ATOM 802 C CA . LEU A 1 99 ? -3.112 3.069 -18.810 1.00 47.09 99 LEU A CA 1
ATOM 803 C C . LEU A 1 99 ? -4.395 3.762 -19.269 1.00 47.09 99 LEU A C 1
ATOM 805 O O . LEU A 1 99 ? -4.555 4.969 -19.100 1.00 47.09 99 LEU A O 1
ATOM 809 N N . THR A 1 100 ? -5.241 3.012 -19.971 1.00 45.78 100 THR A N 1
ATOM 810 C CA . THR A 1 100 ? -6.603 3.420 -20.308 1.00 45.78 100 THR A CA 1
ATOM 811 C C . THR A 1 100 ? -7.335 3.739 -19.014 1.00 45.78 100 THR A C 1
ATOM 813 O O . THR A 1 100 ? -7.511 2.858 -18.173 1.00 45.78 100 THR A O 1
ATOM 816 N N . GLY A 1 101 ? -7.730 5.002 -18.863 1.00 45.81 101 GLY A N 1
ATOM 817 C CA . GLY A 1 101 ? -8.757 5.377 -17.908 1.00 45.81 101 GLY A CA 1
ATOM 818 C C . GLY A 1 101 ? -10.059 4.674 -18.273 1.00 45.81 101 GLY A C 1
ATOM 819 O O . GLY A 1 101 ? -10.457 4.677 -19.440 1.00 45.81 101 GLY A O 1
ATOM 820 N N . VAL A 1 102 ? -10.680 4.070 -17.269 1.00 38.12 102 VAL A N 1
ATOM 821 C CA . VAL A 1 102 ? -12.105 3.741 -17.235 1.00 38.12 102 VAL A CA 1
ATOM 822 C C . VAL A 1 102 ? -12.612 4.193 -15.879 1.00 38.12 102 VAL A C 1
ATOM 824 O O . VAL A 1 102 ? -11.928 3.869 -14.880 1.00 38.12 102 VAL A O 1
#

Radius of gyration: 15.1 Å; chains: 1; bounding box: 44×22×44 Å

Foldseek 3Di:
DQFWWWKKWKWAKDWPPDPDDPFDPWDWDDDPAWTWIAGPRMIITGGPDIDSDPVVSVVSCVVVQVVVQVCCCVPVVIG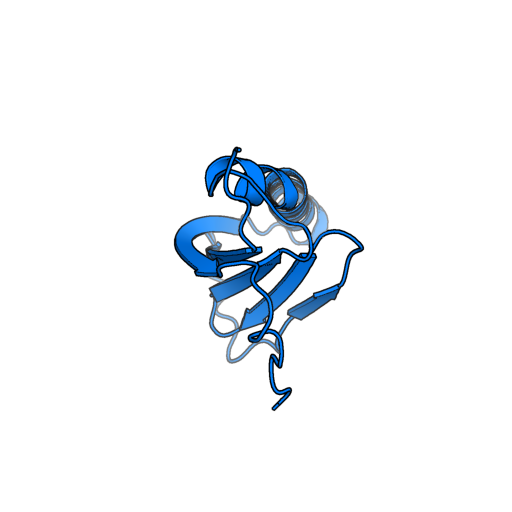MHIGTDDMDIGGDDPDDPDPDDD

Sequence (102 aa):
MNNLFLYTLRYNLIVENRIEFLNPPPVSKVTSTFRMNLKDEIVCFEILKPHPSENSAMNEVESFLTSWEINSLFKEGIRIRFDYVGSTKIPIGPGKTQLTGV

Secondary structure (DSSP, 8-state):
-PPPEEEEEEEEEEESS----SSPPPEEEE-SSEEEEEETTEEEEEE-S-BSSHHHHHHHHHHHHHHHHHHIIIII---EEEEEEEEEEEE--TT-------

pLDDT: mean 83.64, std 15.79, range [38.12, 97.12]